Protein AF-A0A0J7YQA4-F1 (afdb_monomer)

Mean predicted aligned error: 6.4 Å

Radius of gyration: 18.68 Å; Cα contacts (8 Å, |Δi|>4): 116; chains: 1; bounding box: 37×33×48 Å

Structure (mmCIF, N/CA/C/O backbone):
data_AF-A0A0J7YQA4-F1
#
_entry.id   AF-A0A0J7YQA4-F1
#
loop_
_atom_site.group_PDB
_atom_site.id
_atom_site.type_symbol
_atom_site.label_atom_id
_atom_site.label_alt_id
_atom_site.label_comp_id
_atom_site.label_asym_id
_atom_site.label_entity_id
_atom_site.label_seq_id
_atom_site.pdbx_PDB_ins_code
_atom_site.Cartn_x
_atom_site.Cartn_y
_atom_site.Cartn_z
_atom_site.occupancy
_atom_site.B_iso_or_equiv
_atom_site.auth_seq_id
_atom_site.auth_comp_id
_atom_site.auth_asym_id
_atom_site.auth_atom_id
_atom_site.pdbx_PDB_model_num
ATOM 1 N N . MET A 1 1 ? -11.213 6.588 28.407 1.00 85.56 1 MET A N 1
ATOM 2 C CA . MET A 1 1 ? -10.235 6.492 27.308 1.00 85.56 1 MET A CA 1
ATOM 3 C C . MET A 1 1 ? -9.517 5.160 27.433 1.00 85.56 1 MET A C 1
ATOM 5 O O . MET A 1 1 ? -9.005 4.861 28.507 1.00 85.56 1 MET A O 1
ATOM 9 N N . VAL A 1 2 ? -9.578 4.333 26.397 1.00 92.44 2 VAL A N 1
ATOM 10 C CA . VAL A 1 2 ? -9.004 2.987 26.327 1.00 92.44 2 VAL A CA 1
ATOM 11 C C . VAL A 1 2 ? -8.091 2.948 25.107 1.00 92.44 2 VAL A C 1
ATOM 13 O O . VAL A 1 2 ? -8.466 3.419 24.038 1.00 92.44 2 VAL A O 1
ATOM 16 N N . LEU A 1 3 ? -6.889 2.399 25.270 1.00 93.94 3 LEU A N 1
ATOM 17 C CA . LEU A 1 3 ? -5.931 2.235 24.183 1.00 93.94 3 LEU A CA 1
ATOM 18 C C . LEU A 1 3 ? -5.842 0.755 23.813 1.00 93.94 3 LEU A C 1
ATOM 20 O O . LEU A 1 3 ? -5.412 -0.070 24.620 1.00 93.94 3 LEU A O 1
ATOM 24 N N . LEU A 1 4 ? -6.259 0.419 22.598 1.00 92.12 4 LEU A N 1
ATOM 25 C CA . LEU A 1 4 ? -6.219 -0.936 22.069 1.00 92.12 4 LEU A CA 1
ATOM 26 C C . LEU A 1 4 ? -4.890 -1.175 21.356 1.00 92.12 4 LEU A C 1
ATOM 28 O O . LEU A 1 4 ? -4.561 -0.481 20.395 1.00 92.12 4 LEU A O 1
ATOM 32 N N . HIS A 1 5 ? -4.144 -2.189 21.797 1.00 92.06 5 HIS A N 1
ATOM 33 C CA . HIS A 1 5 ? -2.967 -2.685 21.085 1.00 92.06 5 HIS A CA 1
ATOM 34 C C . HIS A 1 5 ? -3.377 -3.832 20.168 1.00 92.06 5 HIS A C 1
ATOM 36 O O . HIS A 1 5 ? -3.595 -4.958 20.615 1.00 92.06 5 HIS A O 1
ATOM 42 N N . VAL A 1 6 ? -3.488 -3.542 18.875 1.00 89.81 6 VAL A N 1
ATOM 43 C CA . VAL A 1 6 ? -3.840 -4.530 17.855 1.00 89.81 6 VAL A CA 1
ATOM 44 C C . VAL A 1 6 ? -2.552 -5.137 17.318 1.00 89.81 6 VAL A C 1
ATOM 46 O O . VAL A 1 6 ? -1.734 -4.430 16.733 1.00 89.81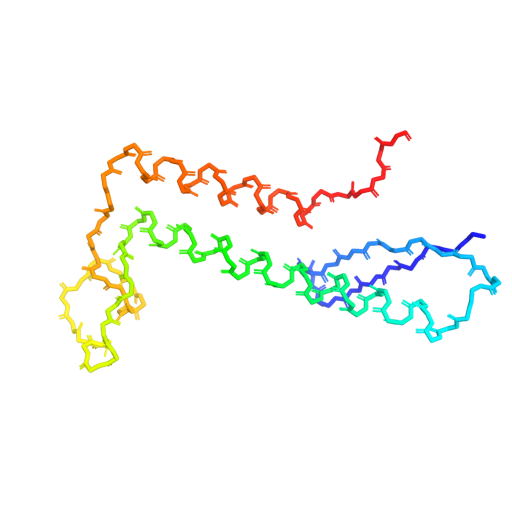 6 VAL A O 1
ATOM 49 N N . LYS A 1 7 ? -2.361 -6.443 17.530 1.00 88.75 7 LYS A N 1
ATOM 50 C CA . LYS A 1 7 ? -1.167 -7.186 17.105 1.00 88.75 7 LYS A CA 1
ATOM 51 C C . LYS A 1 7 ? -1.519 -8.299 16.134 1.00 88.75 7 LYS A C 1
ATOM 53 O O . LYS A 1 7 ? -2.429 -9.087 16.391 1.00 88.75 7 LYS A O 1
ATOM 58 N N . ARG A 1 8 ? -0.732 -8.424 15.070 1.00 82.06 8 ARG A N 1
ATOM 59 C CA . ARG A 1 8 ? -0.734 -9.569 14.162 1.00 82.06 8 ARG A CA 1
ATOM 60 C C . ARG A 1 8 ? 0.708 -10.010 13.897 1.00 82.06 8 ARG A C 1
ATOM 62 O O . ARG A 1 8 ? 1.314 -9.646 12.896 1.00 82.06 8 ARG A O 1
ATOM 69 N N . GLY A 1 9 ? 1.242 -10.835 14.794 1.00 79.81 9 GLY A N 1
ATOM 70 C CA . GLY A 1 9 ? 2.665 -11.192 14.793 1.00 79.81 9 GLY A CA 1
ATOM 71 C C . GLY A 1 9 ? 3.545 -10.038 15.283 1.00 79.81 9 GLY A C 1
ATOM 72 O O . GLY A 1 9 ? 3.038 -9.097 15.89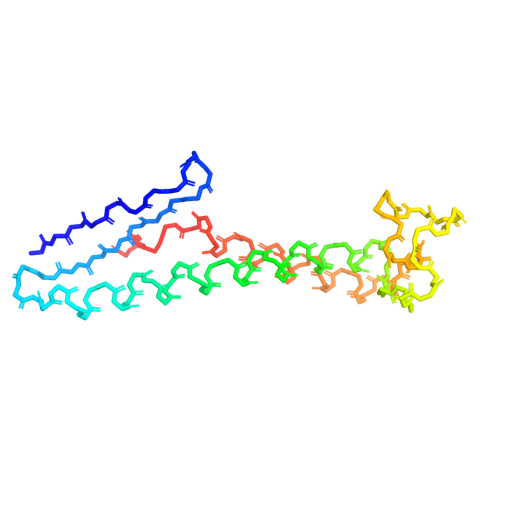1 1.00 79.81 9 GLY A O 1
ATOM 73 N N . ASP A 1 10 ? 4.849 -10.120 15.017 1.00 72.69 10 ASP A N 1
ATOM 74 C CA . ASP A 1 10 ? 5.839 -9.216 15.628 1.00 72.69 10 ASP A CA 1
ATOM 75 C C . ASP A 1 10 ? 6.029 -7.892 14.870 1.00 72.69 10 ASP A C 1
ATOM 77 O O . ASP A 1 10 ? 6.417 -6.892 15.463 1.00 72.69 10 ASP A O 1
ATOM 81 N N . ASN A 1 11 ? 5.735 -7.870 13.565 1.00 73.94 11 ASN A N 1
ATOM 82 C CA . ASN A 1 11 ? 6.036 -6.730 12.684 1.00 73.94 11 ASN A CA 1
ATOM 83 C C . ASN A 1 11 ? 4.791 -5.960 12.214 1.00 73.94 11 ASN A C 1
ATOM 85 O O . ASN A 1 11 ? 4.911 -4.984 11.481 1.00 73.94 11 ASN A O 1
ATOM 89 N N . ASP A 1 12 ? 3.590 -6.405 12.586 1.00 81.38 12 ASP A N 1
ATOM 90 C CA . ASP A 1 12 ? 2.337 -5.767 12.185 1.00 81.38 12 ASP A CA 1
ATOM 91 C C . ASP A 1 12 ? 1.471 -5.499 13.410 1.00 81.38 12 ASP A C 1
ATOM 93 O O . ASP A 1 12 ? 0.602 -6.283 13.797 1.00 81.38 12 ASP A O 1
ATOM 97 N N . GLU A 1 13 ? 1.758 -4.367 14.041 1.00 87.19 13 GLU A N 1
ATOM 98 C CA . GLU A 1 13 ? 1.032 -3.872 15.196 1.00 87.19 13 GLU A CA 1
ATOM 99 C C . GLU 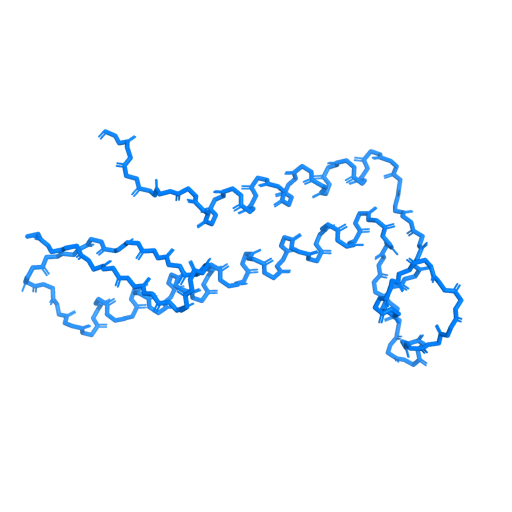A 1 13 ? 0.694 -2.388 15.056 1.00 87.19 13 GLU A C 1
ATOM 101 O O . GLU A 1 13 ? 1.388 -1.626 14.379 1.00 87.19 13 GLU A O 1
ATOM 106 N N . PHE A 1 14 ? -0.404 -1.977 15.688 1.00 88.25 14 PHE A N 1
ATOM 107 C CA . PHE A 1 14 ? -0.778 -0.574 15.817 1.00 88.25 14 PHE A CA 1
ATOM 108 C C . PHE A 1 14 ? -1.603 -0.332 17.080 1.00 88.25 14 PHE A C 1
ATOM 110 O O . PHE A 1 14 ? -2.123 -1.257 17.710 1.00 88.25 14 PHE A O 1
ATOM 117 N N . LEU A 1 15 ? -1.713 0.943 17.439 1.00 90.19 15 LEU A N 1
ATOM 118 C CA . LEU A 1 15 ? -2.508 1.411 18.563 1.00 90.19 15 LEU A CA 1
ATOM 119 C C . LEU A 1 15 ? -3.765 2.104 18.034 1.00 90.19 15 LEU A C 1
ATOM 121 O O . LEU A 1 15 ? -3.687 2.871 17.074 1.00 90.19 15 LEU A O 1
ATOM 125 N N . HIS A 1 16 ? -4.909 1.829 18.652 1.00 91.75 16 HIS A N 1
ATOM 126 C CA . HIS A 1 16 ? -6.168 2.512 18.373 1.00 91.75 16 HIS A CA 1
ATOM 127 C C . HIS A 1 16 ? -6.783 3.001 19.682 1.00 91.75 16 HIS A C 1
ATOM 129 O O . HIS A 1 16 ? -7.015 2.214 20.598 1.00 91.75 16 HIS A O 1
ATOM 135 N N . GLU A 1 17 ? -7.007 4.304 19.781 1.00 93.81 17 GLU A N 1
ATOM 136 C CA . GLU A 1 17 ? -7.616 4.933 20.947 1.00 93.81 17 GLU A CA 1
ATOM 137 C C . GLU A 1 17 ? -9.136 5.022 20.769 1.00 93.81 17 GLU A C 1
ATOM 139 O O . GLU A 1 17 ? -9.610 5.446 19.716 1.00 93.81 17 GLU A O 1
ATOM 144 N N . CYS A 1 18 ? -9.894 4.632 21.797 1.00 94.12 18 CYS A N 1
ATOM 145 C CA . CYS A 1 18 ? -11.355 4.722 21.825 1.00 94.12 18 CYS A CA 1
ATOM 146 C C . CYS A 1 18 ? -11.887 5.049 23.236 1.00 94.12 18 CYS A C 1
ATOM 148 O O . CYS A 1 18 ? -11.166 5.009 24.240 1.00 94.12 18 CYS A O 1
ATOM 150 N N . SER A 1 19 ? -13.169 5.389 23.349 1.00 95.25 19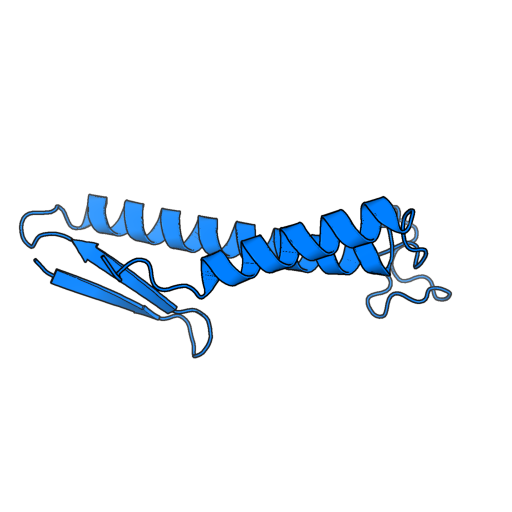 SER A N 1
ATOM 151 C CA . SER A 1 19 ? -13.870 5.570 24.624 1.00 95.25 19 SER A CA 1
ATOM 152 C C . SER A 1 19 ? -14.456 4.248 25.135 1.00 95.25 19 SER A C 1
ATOM 154 O O . SER A 1 19 ? -14.702 3.321 24.371 1.00 95.25 19 SER A O 1
ATOM 156 N N . HIS A 1 20 ? -14.724 4.158 26.443 1.00 92.62 20 HIS A N 1
ATOM 157 C CA . HIS A 1 20 ? -15.504 3.039 26.998 1.00 92.62 20 HIS A CA 1
ATOM 158 C C . HIS A 1 20 ? -17.002 3.153 26.668 1.00 92.62 20 HIS A C 1
ATOM 160 O O . HIS A 1 20 ? -17.763 2.229 26.935 1.00 92.62 20 HIS A O 1
ATOM 166 N N . GLU A 1 21 ? -17.435 4.310 26.165 1.00 96.00 21 GLU A N 1
ATOM 167 C CA . GLU A 1 21 ? -18.817 4.575 25.752 1.00 96.00 21 GLU A CA 1
ATOM 168 C C . GLU A 1 21 ? -19.072 4.166 24.297 1.00 96.00 21 GLU A C 1
ATOM 170 O O . GLU A 1 21 ? -20.226 4.057 23.885 1.00 96.00 21 GLU A O 1
ATOM 175 N N . ASP A 1 22 ? -18.008 3.922 23.524 1.00 95.12 22 ASP A N 1
ATOM 176 C CA . ASP A 1 22 ? -18.129 3.560 22.119 1.00 95.12 22 ASP A CA 1
ATOM 177 C C . ASP A 1 22 ? -18.742 2.167 21.970 1.00 95.12 22 ASP A C 1
ATOM 179 O O . ASP A 1 22 ? -18.380 1.205 22.656 1.00 95.12 22 ASP A O 1
ATOM 183 N N . LEU A 1 23 ? -19.661 2.037 21.013 1.00 96.88 23 LEU A N 1
ATOM 184 C CA . LEU A 1 23 ? -20.198 0.736 20.647 1.00 96.88 23 LEU A CA 1
ATOM 185 C C . LEU A 1 23 ? -19.081 -0.135 20.077 1.00 96.88 23 LEU A C 1
ATOM 187 O O . LEU A 1 23 ? -18.388 0.256 19.137 1.00 96.88 23 LEU A O 1
ATOM 191 N N . VAL A 1 24 ? -18.986 -1.366 20.580 1.00 95.69 24 VAL A N 1
ATOM 192 C CA . VAL A 1 24 ? -17.999 -2.357 20.124 1.00 95.69 24 VAL A CA 1
ATOM 193 C C . VAL A 1 24 ? -18.033 -2.534 18.603 1.00 95.69 24 VAL A C 1
ATOM 195 O O . VAL A 1 24 ? -16.983 -2.672 17.985 1.00 95.69 24 VAL A O 1
ATOM 198 N N . ALA A 1 25 ? -19.220 -2.485 17.991 1.00 97.38 25 ALA A N 1
ATOM 199 C CA . ALA A 1 25 ? -19.377 -2.583 16.542 1.00 97.38 25 ALA A CA 1
ATOM 200 C C . ALA A 1 25 ? -18.631 -1.465 15.785 1.00 97.38 25 ALA A C 1
ATOM 202 O O . ALA A 1 25 ? -17.923 -1.759 14.826 1.00 97.38 25 ALA A O 1
ATOM 203 N N . ASN A 1 26 ? -18.718 -0.217 16.256 1.00 95.56 26 ASN A N 1
ATOM 204 C CA . ASN A 1 26 ? -18.076 0.937 15.617 1.00 95.56 26 ASN A CA 1
ATOM 205 C C . ASN A 1 26 ? -16.551 0.890 15.781 1.00 95.56 26 ASN A C 1
ATOM 207 O O . ASN A 1 26 ? -15.800 1.178 14.846 1.00 95.56 26 ASN A O 1
ATOM 211 N N . VAL A 1 27 ? -16.088 0.493 16.972 1.00 95.81 27 VAL A N 1
ATOM 212 C CA . VAL A 1 27 ? -14.658 0.288 17.242 1.00 95.81 27 VAL A CA 1
ATOM 213 C C . VAL A 1 27 ? -14.111 -0.818 16.339 1.00 95.81 27 VAL A C 1
ATOM 215 O O . VAL A 1 27 ? -13.060 -0.651 15.724 1.00 95.81 27 VAL A O 1
ATOM 218 N N . LEU A 1 28 ? -14.838 -1.931 16.204 1.00 95.94 28 LEU A N 1
ATOM 219 C CA . LEU A 1 28 ? -14.434 -3.046 15.351 1.00 95.94 28 LEU A CA 1
ATOM 220 C C . LEU A 1 28 ? -14.350 -2.638 13.877 1.00 95.94 28 LEU A C 1
ATOM 222 O O . LEU A 1 28 ? -13.354 -2.950 13.229 1.00 95.94 28 LEU A O 1
ATOM 226 N N . GLU A 1 29 ? -15.357 -1.934 13.357 1.00 96.94 29 GLU A N 1
ATOM 227 C CA . GLU A 1 29 ? -15.360 -1.439 11.976 1.00 96.94 29 GLU A CA 1
ATOM 228 C C . GLU A 1 29 ? -14.139 -0.551 11.704 1.00 96.94 29 GLU A C 1
ATOM 230 O O . GLU A 1 29 ? -13.387 -0.805 10.762 1.00 96.94 29 GLU A O 1
ATOM 235 N N . THR A 1 30 ? -13.869 0.404 12.598 1.00 94.19 30 THR A N 1
ATOM 236 C CA . THR A 1 30 ? -12.733 1.331 12.481 1.00 94.19 30 THR A CA 1
ATOM 237 C C . THR A 1 30 ? -11.391 0.598 12.516 1.00 94.19 30 THR A C 1
ATOM 239 O O . THR A 1 30 ? -10.512 0.840 11.684 1.00 94.19 30 THR A O 1
ATOM 242 N N . VAL A 1 31 ? -11.220 -0.336 13.456 1.00 93.44 31 VAL A N 1
ATOM 243 C CA . VAL A 1 31 ? -9.994 -1.138 13.594 1.00 93.44 31 VAL A CA 1
ATOM 244 C C . VAL A 1 31 ? -9.757 -2.002 12.354 1.00 93.44 31 VAL A C 1
ATOM 246 O O . VAL A 1 31 ? -8.629 -2.068 11.857 1.00 93.44 31 VAL A O 1
ATOM 249 N N . VAL A 1 32 ? -10.804 -2.649 11.835 1.00 94.44 32 VAL A N 1
ATOM 250 C CA . VAL A 1 32 ? -10.724 -3.492 10.634 1.00 94.44 32 VAL A CA 1
ATOM 251 C C . VAL A 1 32 ? -10.404 -2.649 9.402 1.00 94.44 32 VAL A C 1
ATOM 253 O O . VAL A 1 32 ? -9.520 -3.017 8.624 1.00 94.44 32 VAL A O 1
ATOM 256 N N . GLU A 1 33 ? -11.067 -1.506 9.231 1.00 94.56 33 GLU A N 1
ATOM 257 C CA . GLU A 1 33 ? -10.796 -0.588 8.128 1.00 94.56 33 GLU A CA 1
ATOM 258 C C . GLU A 1 33 ? -9.342 -0.101 8.160 1.00 94.56 33 GLU A C 1
ATOM 260 O O . GLU A 1 33 ? -8.633 -0.185 7.152 1.00 94.56 33 GLU A O 1
ATOM 265 N N . PHE A 1 34 ? -8.865 0.348 9.323 1.00 91.44 34 PHE A N 1
ATOM 266 C CA . PHE A 1 34 ? -7.497 0.830 9.484 1.00 91.44 34 PHE A CA 1
ATOM 267 C C . PHE A 1 34 ? -6.466 -0.270 9.210 1.00 91.44 34 PHE A C 1
ATOM 269 O O . PHE A 1 34 ? -5.500 -0.043 8.475 1.00 91.44 34 PHE A O 1
ATOM 276 N N . HIS A 1 35 ? -6.690 -1.485 9.721 1.00 90.94 35 HIS A N 1
ATOM 277 C CA . HIS A 1 35 ? -5.827 -2.632 9.437 1.00 90.94 35 HIS A CA 1
ATOM 278 C C . HIS A 1 35 ? -5.753 -2.928 7.932 1.00 90.94 35 HIS A C 1
ATOM 280 O O . HIS A 1 35 ? -4.663 -3.072 7.374 1.00 90.94 35 HIS A O 1
ATOM 286 N N . ASN A 1 36 ? -6.897 -2.961 7.247 1.00 92.19 36 ASN A N 1
ATOM 287 C CA . ASN A 1 36 ? -6.950 -3.241 5.814 1.00 92.19 36 ASN A CA 1
ATOM 288 C C . ASN A 1 36 ? -6.272 -2.140 4.985 1.00 92.19 36 ASN A C 1
ATOM 290 O O . ASN A 1 36 ? -5.517 -2.444 4.059 1.00 92.19 36 ASN A O 1
ATOM 294 N N . ARG A 1 37 ? -6.466 -0.864 5.344 1.00 92.00 37 ARG A N 1
ATOM 295 C CA . ARG A 1 37 ? -5.781 0.268 4.696 1.00 92.00 37 ARG A CA 1
ATOM 296 C C . ARG A 1 37 ? -4.265 0.187 4.871 1.00 92.00 37 ARG A C 1
ATOM 298 O O . ARG A 1 37 ? -3.540 0.372 3.896 1.00 92.00 37 ARG A O 1
ATOM 305 N N . ARG A 1 38 ? -3.774 -0.161 6.067 1.00 91.44 38 ARG A N 1
ATOM 306 C CA . ARG A 1 38 ? -2.337 -0.390 6.312 1.00 91.44 38 ARG A CA 1
ATOM 307 C C . ARG A 1 38 ? -1.774 -1.487 5.409 1.00 91.44 38 ARG A C 1
ATOM 309 O O . ARG A 1 38 ? -0.715 -1.302 4.816 1.00 91.44 38 ARG A O 1
ATOM 316 N N . LYS A 1 39 ? -2.494 -2.602 5.246 1.00 90.69 39 LYS A N 1
ATOM 317 C CA . LYS A 1 39 ? -2.088 -3.692 4.340 1.00 90.69 39 LYS A CA 1
ATOM 318 C C . LYS A 1 39 ? -2.049 -3.269 2.880 1.00 90.69 39 LYS A C 1
ATOM 320 O O . LYS A 1 39 ? -1.115 -3.643 2.176 1.00 90.69 39 LYS A O 1
ATOM 325 N N . LEU A 1 40 ? -3.023 -2.476 2.440 1.00 93.38 40 LEU A N 1
ATOM 326 C CA . LEU A 1 40 ? -3.036 -1.931 1.087 1.00 93.38 40 LEU A CA 1
ATOM 327 C C . LEU A 1 40 ? -1.816 -1.035 0.843 1.00 93.38 40 LEU A C 1
ATOM 329 O O . LEU A 1 40 ? -1.130 -1.209 -0.159 1.00 93.38 40 LEU A O 1
ATOM 333 N N . ILE A 1 41 ? -1.524 -0.115 1.766 1.00 93.00 41 ILE A N 1
ATOM 334 C CA . ILE A 1 41 ? -0.362 0.778 1.663 1.00 93.00 41 ILE A CA 1
ATOM 335 C C . ILE A 1 41 ? 0.929 -0.043 1.632 1.00 93.00 41 ILE A C 1
ATOM 337 O O . ILE A 1 41 ? 1.747 0.182 0.749 1.00 93.00 41 ILE A O 1
ATOM 341 N N . GLN A 1 42 ? 1.084 -1.032 2.520 1.00 91.81 42 GLN A N 1
ATOM 342 C CA . GLN A 1 42 ? 2.257 -1.914 2.528 1.00 91.81 42 GLN A CA 1
ATOM 343 C C . GLN A 1 42 ? 2.445 -2.593 1.169 1.00 91.81 42 GLN A C 1
ATOM 345 O O . GLN A 1 42 ? 3.507 -2.488 0.560 1.00 91.81 42 GLN A O 1
ATOM 350 N N . PHE A 1 43 ? 1.383 -3.221 0.659 1.00 93.12 43 PHE A N 1
ATOM 351 C CA . PHE A 1 43 ? 1.401 -3.892 -0.636 1.00 93.12 43 PHE A CA 1
ATOM 352 C C . PHE A 1 43 ? 1.797 -2.945 -1.776 1.00 93.12 43 PHE A C 1
ATOM 354 O O . PHE A 1 43 ? 2.604 -3.314 -2.632 1.00 93.12 43 PHE A O 1
ATOM 361 N N . VAL A 1 44 ? 1.239 -1.731 -1.804 1.00 94.19 44 VAL A N 1
ATOM 362 C CA . VAL A 1 44 ? 1.543 -0.738 -2.841 1.00 94.19 44 VAL A CA 1
ATOM 363 C C . VAL A 1 44 ? 2.995 -0.278 -2.739 1.00 94.19 44 VAL A C 1
ATOM 365 O O . VAL A 1 44 ? 3.688 -0.291 -3.753 1.00 94.19 44 VAL A O 1
ATOM 368 N N . SER A 1 45 ? 3.484 0.065 -1.547 1.00 94.56 45 SER A N 1
ATOM 369 C CA . SER A 1 45 ? 4.863 0.522 -1.349 1.00 94.56 45 SER A CA 1
ATOM 370 C C . SER A 1 45 ? 5.893 -0.521 -1.776 1.00 94.56 45 SER A C 1
ATOM 372 O O . SER A 1 45 ? 6.828 -0.197 -2.509 1.00 94.56 45 SER A O 1
ATOM 374 N N . ASP A 1 46 ? 5.686 -1.784 -1.403 1.00 92.38 46 ASP A N 1
ATOM 375 C CA . ASP A 1 46 ? 6.587 -2.880 -1.777 1.00 92.38 46 ASP A CA 1
ATOM 376 C C . ASP A 1 46 ? 6.614 -3.069 -3.303 1.00 92.38 46 ASP A C 1
ATOM 378 O O . ASP A 1 46 ? 7.667 -3.259 -3.921 1.00 92.38 46 ASP A O 1
ATOM 382 N N . ASN A 1 47 ? 5.452 -2.935 -3.952 1.00 93.94 47 ASN A N 1
ATOM 383 C CA . ASN A 1 47 ? 5.352 -3.014 -5.405 1.00 93.94 47 ASN A CA 1
ATOM 384 C C . ASN A 1 47 ? 5.928 -1.794 -6.129 1.00 93.94 47 ASN A C 1
ATOM 386 O O . ASN A 1 47 ? 6.398 -1.953 -7.258 1.00 93.94 47 ASN A O 1
ATOM 390 N N . LEU A 1 48 ? 5.903 -0.605 -5.527 1.00 95.00 48 LEU A N 1
ATOM 391 C CA . LEU A 1 48 ? 6.535 0.595 -6.079 1.00 95.00 48 LEU A CA 1
ATOM 392 C C . LEU A 1 48 ? 8.062 0.478 -6.043 1.00 95.00 48 LEU A C 1
ATOM 394 O O . LEU A 1 48 ? 8.707 0.779 -7.045 1.00 95.00 48 LEU A O 1
ATOM 398 N N . GLN A 1 49 ? 8.636 -0.048 -4.956 1.00 93.81 49 GLN A N 1
ATOM 399 C CA . GLN A 1 49 ? 10.076 -0.335 -4.885 1.00 93.81 49 GLN A CA 1
ATOM 400 C C . GLN A 1 49 ? 10.493 -1.356 -5.949 1.00 93.81 49 GLN A C 1
ATOM 402 O O . GLN A 1 49 ? 11.482 -1.163 -6.657 1.00 93.81 49 GLN A O 1
ATOM 407 N N . ALA A 1 50 ? 9.716 -2.429 -6.117 1.00 92.69 50 ALA A N 1
ATOM 408 C CA . ALA A 1 50 ? 9.977 -3.411 -7.166 1.00 92.69 50 ALA A CA 1
ATOM 409 C C . ALA A 1 50 ? 9.793 -2.823 -8.581 1.00 92.69 50 ALA A C 1
ATOM 411 O O . ALA A 1 50 ? 10.531 -3.180 -9.496 1.00 92.69 50 ALA A O 1
ATOM 412 N N . LEU A 1 51 ? 8.843 -1.901 -8.774 1.00 93.81 51 LEU A N 1
ATOM 413 C CA . LEU A 1 51 ? 8.638 -1.188 -10.040 1.00 93.81 51 LEU A CA 1
ATOM 414 C C . LEU A 1 51 ? 9.822 -0.281 -10.385 1.00 93.81 51 LEU A C 1
ATOM 416 O O . LEU A 1 51 ? 10.266 -0.288 -11.529 1.00 93.81 51 LEU A O 1
ATOM 420 N N . ALA A 1 52 ? 10.352 0.454 -9.407 1.00 94.94 52 ALA A N 1
ATOM 421 C CA . ALA A 1 52 ? 11.514 1.318 -9.595 1.00 94.94 52 ALA A CA 1
ATOM 422 C C . ALA A 1 52 ? 12.771 0.530 -10.002 1.00 94.94 52 ALA A C 1
ATOM 424 O O . ALA A 1 52 ? 13.581 1.020 -10.779 1.00 94.94 52 ALA A O 1
ATOM 425 N N . LYS A 1 53 ? 12.914 -0.711 -9.521 1.00 92.62 53 LYS A N 1
ATOM 426 C CA . LYS A 1 53 ? 14.090 -1.554 -9.792 1.00 92.62 53 LYS A CA 1
ATOM 427 C C . LYS A 1 53 ? 13.963 -2.405 -11.051 1.00 92.62 53 LYS A C 1
ATOM 429 O O . LYS A 1 53 ? 14.935 -2.578 -11.779 1.00 92.62 53 LYS A O 1
ATOM 434 N N . TYR A 1 54 ? 12.778 -2.956 -11.299 1.00 93.06 54 TYR A N 1
ATOM 435 C CA . TYR A 1 54 ? 12.584 -4.009 -12.299 1.00 93.06 54 TYR A CA 1
ATOM 436 C C . TYR A 1 54 ? 11.574 -3.644 -13.390 1.00 93.06 54 TYR A C 1
ATOM 438 O O . TYR A 1 54 ? 11.336 -4.443 -14.296 1.00 93.06 54 TYR A O 1
ATOM 446 N N . GLY A 1 55 ? 10.966 -2.462 -13.322 1.00 90.81 55 GLY A N 1
ATOM 447 C CA . GLY A 1 55 ? 9.989 -2.022 -14.307 1.00 90.81 55 GLY A CA 1
ATOM 448 C C . GLY A 1 55 ? 8.614 -2.682 -14.157 1.00 90.81 55 GLY A C 1
ATOM 449 O O . GLY A 1 55 ? 8.298 -3.288 -13.120 1.00 90.81 55 GLY A O 1
ATOM 450 N N . PRO A 1 56 ? 7.732 -2.489 -15.155 1.00 91.75 56 PRO A N 1
ATOM 451 C CA . PRO A 1 56 ? 6.347 -2.935 -15.086 1.00 91.75 56 PRO A CA 1
ATOM 452 C C . PRO A 1 56 ? 6.215 -4.459 -14.995 1.00 91.75 56 PRO A C 1
ATOM 454 O O . PRO A 1 56 ? 7.148 -5.221 -15.251 1.00 91.75 56 PRO A O 1
ATOM 457 N N . MET A 1 57 ? 5.024 -4.912 -14.607 1.00 90.38 57 MET A N 1
ATOM 458 C CA . MET A 1 57 ? 4.700 -6.335 -14.652 1.00 90.38 57 MET A CA 1
ATOM 459 C C . MET A 1 57 ? 4.638 -6.817 -16.098 1.00 90.38 57 MET A C 1
ATOM 461 O O . MET A 1 57 ? 4.161 -6.106 -16.982 1.00 90.38 57 MET A O 1
ATOM 465 N N . ARG A 1 58 ? 5.070 -8.055 -16.317 1.00 88.62 58 ARG A N 1
ATOM 466 C CA . ARG A 1 58 ? 4.885 -8.736 -17.593 1.00 88.62 58 ARG A CA 1
ATOM 467 C C . ARG A 1 58 ? 3.417 -9.116 -17.816 1.00 88.62 58 ARG A C 1
ATOM 469 O O . ARG A 1 58 ? 2.681 -9.321 -16.832 1.00 88.62 58 ARG A O 1
ATOM 476 N N . PRO A 1 59 ? 3.011 -9.283 -19.089 1.00 88.81 59 PRO A N 1
ATOM 477 C CA . PRO A 1 59 ? 1.793 -10.003 -19.439 1.00 88.81 59 PRO A CA 1
ATOM 478 C C . PRO A 1 59 ? 1.769 -11.383 -18.777 1.00 88.81 59 PRO A C 1
ATOM 480 O O . PRO A 1 59 ? 2.812 -12.010 -18.607 1.00 88.81 59 PRO A O 1
ATOM 483 N N . GLU A 1 60 ? 0.584 -11.877 -18.417 1.00 85.88 60 GLU A N 1
ATOM 484 C CA . GLU A 1 60 ? 0.458 -13.148 -17.685 1.00 85.88 60 GLU A CA 1
ATOM 485 C C . GLU A 1 60 ? 1.083 -14.336 -18.422 1.00 85.88 60 GLU A C 1
ATOM 487 O O . GLU A 1 60 ? 1.699 -15.181 -17.781 1.00 85.88 60 GLU A O 1
ATOM 492 N N . ALA A 1 61 ? 1.009 -14.353 -19.756 1.00 85.38 61 ALA A N 1
ATOM 493 C CA . ALA A 1 61 ? 1.600 -15.396 -20.594 1.00 85.38 61 ALA A CA 1
ATOM 494 C C . ALA A 1 61 ? 3.143 -15.459 -20.534 1.00 85.38 61 ALA A C 1
ATOM 496 O O . ALA A 1 61 ? 3.722 -16.470 -20.916 1.00 85.38 61 ALA A O 1
ATOM 497 N N . GLU A 1 62 ? 3.807 -14.396 -20.065 1.00 81.12 62 GLU A N 1
ATOM 498 C CA . GLU A 1 62 ? 5.273 -14.255 -20.058 1.00 81.12 62 GLU A CA 1
ATOM 499 C C . GLU A 1 62 ? 5.878 -14.260 -18.640 1.00 81.12 62 GLU A C 1
ATOM 501 O O . GLU A 1 62 ? 7.100 -14.156 -18.461 1.00 81.12 62 GLU A O 1
ATOM 506 N N . ARG A 1 63 ? 5.038 -14.356 -17.601 1.00 83.44 63 ARG A N 1
ATOM 507 C CA . ARG A 1 63 ? 5.494 -14.449 -16.206 1.00 83.44 63 ARG A CA 1
ATOM 508 C C . ARG A 1 63 ? 6.132 -15.816 -15.954 1.00 83.44 63 ARG A C 1
ATOM 510 O O . ARG A 1 63 ? 5.614 -16.835 -16.395 1.00 83.44 63 ARG A O 1
ATOM 517 N N . GLY A 1 64 ? 7.254 -15.836 -15.236 1.00 75.69 64 GLY A N 1
ATOM 518 C CA . GLY A 1 64 ? 7.998 -17.068 -14.941 1.00 75.69 64 GLY A CA 1
ATOM 519 C C . GLY A 1 64 ? 8.924 -17.557 -16.062 1.00 75.69 64 GLY A C 1
ATOM 520 O O . GLY A 1 64 ? 9.607 -18.560 -15.876 1.00 75.69 64 GLY A O 1
ATOM 521 N N . LEU A 1 65 ? 8.996 -16.853 -17.199 1.00 75.25 65 LEU A N 1
ATOM 522 C CA . LEU A 1 65 ? 10.027 -17.099 -18.211 1.00 75.25 65 LEU A CA 1
ATOM 523 C C . LEU A 1 65 ? 11.380 -16.550 -17.731 1.00 75.25 65 LEU A C 1
ATOM 525 O O . LEU A 1 65 ? 11.473 -15.383 -17.331 1.00 75.25 65 LEU A O 1
ATOM 529 N N . GLU A 1 66 ? 12.420 -17.380 -17.797 1.00 65.44 66 GLU A N 1
ATOM 530 C CA . GLU A 1 66 ? 13.796 -17.017 -17.442 1.00 65.44 66 GLU A CA 1
ATOM 531 C C . GLU A 1 66 ? 14.328 -15.876 -18.333 1.00 65.44 66 GLU A C 1
ATOM 533 O O . GLU A 1 66 ? 13.936 -15.742 -19.492 1.00 65.44 66 GLU A O 1
ATOM 538 N N . GLY A 1 67 ? 15.224 -15.037 -17.797 1.00 69.69 67 GLY A N 1
ATOM 539 C CA . GLY A 1 67 ? 15.911 -13.997 -18.582 1.00 69.69 67 GLY A CA 1
ATOM 540 C C . GLY A 1 67 ? 15.759 -12.553 -18.096 1.00 69.69 67 GLY A C 1
ATOM 541 O O . GLY A 1 67 ? 16.048 -11.633 -18.856 1.00 69.69 67 GLY A O 1
ATOM 542 N N . THR A 1 68 ? 15.326 -12.319 -16.853 1.00 74.44 68 THR A N 1
ATOM 543 C CA . THR A 1 68 ? 15.288 -10.969 -16.256 1.00 74.44 68 THR A CA 1
ATOM 544 C C . THR A 1 68 ? 16.046 -10.849 -14.954 1.00 74.44 68 THR A C 1
ATOM 546 O O . THR A 1 68 ? 16.255 -11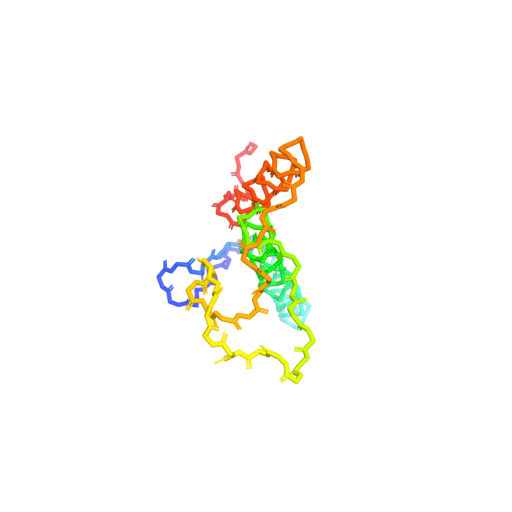.822 -14.243 1.00 74.44 68 THR A O 1
ATOM 549 N N . SER A 1 69 ? 16.398 -9.607 -14.629 1.00 82.44 69 SER A N 1
ATOM 550 C CA . SER A 1 69 ? 16.999 -9.208 -13.357 1.00 82.44 69 SER A CA 1
ATOM 551 C C . SER A 1 69 ? 16.024 -9.230 -12.168 1.00 82.44 69 SER A C 1
ATOM 553 O O . SER A 1 69 ? 16.477 -9.081 -11.037 1.00 82.44 69 SER A O 1
ATOM 555 N N . ASP A 1 70 ? 14.713 -9.406 -12.401 1.00 85.06 70 ASP A N 1
ATOM 556 C CA 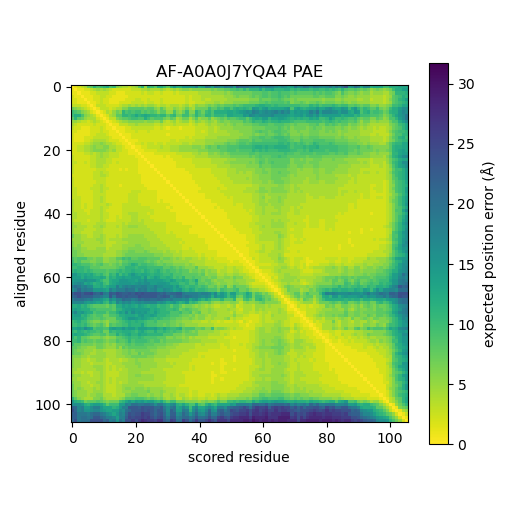. ASP A 1 70 ? 13.697 -9.555 -11.349 1.00 85.06 70 ASP A CA 1
ATOM 557 C C . ASP A 1 70 ? 13.745 -10.966 -10.734 1.00 85.06 70 ASP A C 1
ATOM 559 O O . ASP A 1 70 ? 13.384 -11.924 -11.426 1.00 85.06 70 ASP A O 1
ATOM 563 N N . PRO A 1 71 ? 14.108 -11.120 -9.444 1.00 84.06 71 PRO A N 1
ATOM 564 C CA . PRO A 1 71 ? 14.154 -12.421 -8.776 1.00 84.06 71 PRO A CA 1
ATOM 565 C C . PRO A 1 71 ? 12.803 -13.141 -8.735 1.00 84.06 71 PRO A C 1
ATOM 567 O O . PRO A 1 71 ? 12.767 -14.366 -8.656 1.00 84.06 71 PRO A O 1
ATOM 570 N N . ALA A 1 72 ? 11.692 -12.399 -8.775 1.00 82.75 72 ALA A N 1
ATOM 571 C CA . ALA A 1 72 ? 10.357 -12.986 -8.762 1.00 82.75 72 ALA A CA 1
ATOM 572 C C . ALA A 1 72 ? 9.902 -13.467 -10.153 1.00 82.75 72 ALA A C 1
ATOM 574 O O . ALA A 1 72 ? 8.924 -14.207 -10.250 1.00 82.75 72 ALA A O 1
ATOM 575 N N . GLY A 1 73 ? 10.571 -13.041 -11.233 1.00 84.50 73 GLY A N 1
ATOM 576 C CA . GLY A 1 73 ? 10.177 -13.363 -12.610 1.00 84.50 73 GLY A CA 1
ATOM 577 C C . GLY A 1 73 ? 8.806 -12.802 -13.016 1.00 84.50 73 GLY A C 1
ATOM 578 O O . GLY A 1 73 ? 8.173 -13.317 -13.942 1.00 84.50 73 GLY A O 1
ATOM 579 N N . ILE A 1 74 ? 8.320 -11.771 -12.315 1.00 87.19 74 ILE A N 1
ATOM 580 C CA . ILE A 1 74 ? 6.997 -11.165 -12.531 1.00 87.19 74 ILE A CA 1
ATOM 581 C C . ILE A 1 74 ? 7.111 -9.934 -13.441 1.00 87.19 74 ILE A C 1
ATOM 583 O O . ILE A 1 74 ? 6.170 -9.606 -14.169 1.00 87.19 74 ILE A O 1
ATOM 587 N N . ARG A 1 75 ? 8.247 -9.233 -13.406 1.00 90.50 75 ARG A N 1
ATOM 588 C CA . ARG A 1 75 ? 8.479 -7.945 -14.073 1.00 90.50 75 ARG A CA 1
ATOM 589 C C . ARG A 1 75 ? 9.425 -8.065 -15.264 1.00 90.50 75 ARG A C 1
ATOM 591 O O . ARG A 1 75 ? 10.082 -9.081 -15.473 1.00 90.50 75 ARG A O 1
ATOM 598 N N . VAL A 1 76 ? 9.487 -7.009 -16.074 1.00 87.81 76 VAL A N 1
ATOM 599 C CA . VAL A 1 76 ? 10.352 -6.948 -17.271 1.00 87.81 76 VAL A CA 1
ATOM 600 C C . VAL A 1 76 ? 11.850 -6.844 -16.968 1.00 87.81 76 VAL A C 1
ATOM 602 O O . VAL A 1 76 ? 12.649 -6.953 -17.891 1.00 87.81 76 VAL A O 1
ATOM 605 N N . GLY A 1 77 ? 12.263 -6.647 -15.714 1.00 86.19 77 GLY A N 1
ATOM 606 C CA . GLY A 1 77 ? 13.674 -6.570 -15.314 1.00 86.19 77 GLY A CA 1
ATOM 607 C C . GLY A 1 77 ? 14.432 -5.360 -15.874 1.00 86.19 77 GLY A C 1
ATOM 608 O O . GLY A 1 77 ? 15.661 -5.357 -15.886 1.00 86.19 77 GLY A O 1
ATOM 609 N N . THR A 1 78 ? 13.718 -4.343 -16.353 1.00 87.62 78 THR A N 1
ATOM 610 C CA . THR A 1 78 ? 14.304 -3.105 -16.877 1.00 87.62 78 THR A CA 1
ATOM 611 C C . THR A 1 78 ? 13.712 -1.936 -16.108 1.00 87.62 78 THR A C 1
ATOM 613 O O . THR A 1 78 ? 12.504 -1.709 -16.170 1.00 87.62 78 THR A O 1
ATOM 616 N N . ALA A 1 79 ? 14.551 -1.226 -15.353 1.00 89.00 79 ALA A N 1
ATOM 617 C CA . ALA A 1 79 ? 14.138 -0.069 -14.569 1.00 89.00 79 ALA A CA 1
ATOM 618 C C . ALA A 1 79 ? 13.584 1.060 -15.468 1.00 89.00 79 ALA A C 1
ATOM 620 O O . ALA A 1 79 ? 14.000 1.184 -16.625 1.00 89.00 79 ALA A O 1
ATOM 621 N N . PRO A 1 80 ? 12.648 1.883 -14.959 1.00 92.31 80 PRO A N 1
A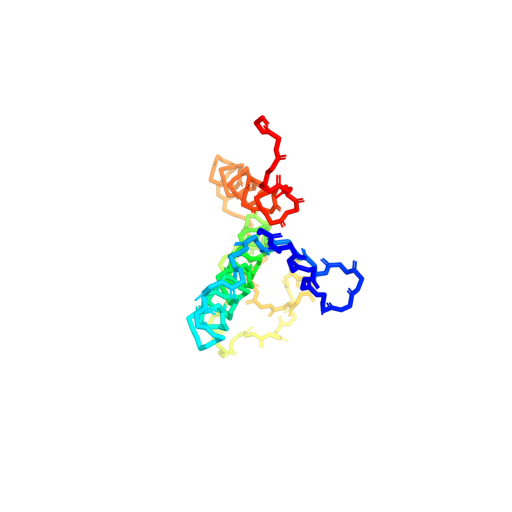TOM 622 C CA . PRO A 1 80 ? 12.213 3.098 -15.638 1.00 92.31 80 PRO A CA 1
ATOM 623 C C . PRO A 1 80 ? 13.335 4.151 -15.673 1.00 92.31 80 PRO A C 1
ATOM 625 O O . PRO A 1 80 ? 14.416 3.952 -15.119 1.00 92.31 80 PRO A O 1
ATOM 628 N N . ASP A 1 81 ? 13.062 5.291 -16.316 1.00 95.19 81 ASP A N 1
ATOM 629 C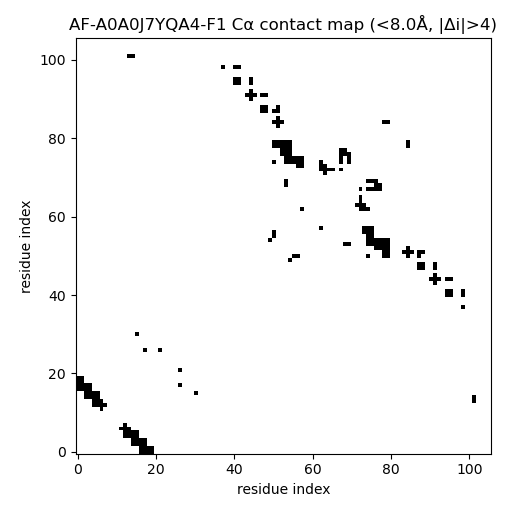 CA . ASP A 1 81 ? 13.966 6.448 -16.314 1.00 95.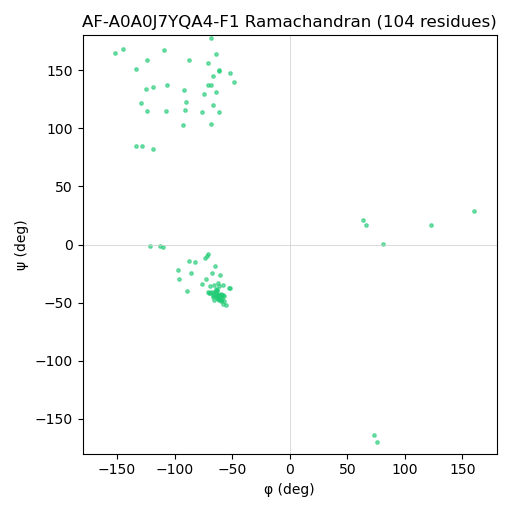19 81 ASP A CA 1
ATOM 630 C C . ASP A 1 81 ? 14.440 6.798 -14.884 1.00 95.19 81 ASP A C 1
ATOM 632 O O . ASP A 1 81 ? 13.621 6.744 -13.957 1.00 95.19 81 ASP A O 1
ATOM 636 N N . PRO A 1 82 ? 15.720 7.170 -14.678 1.00 94.25 82 PRO A N 1
ATOM 637 C CA . PRO A 1 82 ? 16.264 7.422 -13.346 1.00 94.25 82 PRO A CA 1
ATOM 638 C C . PRO A 1 82 ? 15.460 8.423 -12.507 1.00 94.25 82 PRO A C 1
ATOM 640 O O . PRO A 1 82 ? 15.286 8.199 -11.310 1.00 94.25 82 PRO A O 1
ATOM 643 N N . ALA A 1 83 ? 14.909 9.482 -13.112 1.00 95.25 83 ALA A N 1
ATOM 644 C CA . ALA A 1 83 ? 14.116 10.471 -12.378 1.00 95.25 83 ALA A CA 1
ATOM 645 C C . ALA A 1 83 ? 12.770 9.892 -11.900 1.00 95.25 83 ALA A C 1
ATOM 647 O O . ALA A 1 83 ? 12.283 10.199 -10.805 1.00 95.25 83 ALA A O 1
ATOM 648 N N . ALA A 1 84 ? 12.165 9.017 -12.709 1.00 94.38 84 ALA A N 1
ATOM 649 C CA . ALA A 1 84 ? 10.957 8.295 -12.327 1.00 94.38 84 ALA A CA 1
ATOM 650 C C . ALA A 1 84 ? 11.254 7.255 -11.237 1.00 94.38 84 ALA A C 1
ATOM 652 O O . ALA A 1 84 ? 10.490 7.151 -10.277 1.00 94.38 84 ALA A O 1
ATOM 653 N N . ALA A 1 85 ? 12.367 6.524 -11.351 1.00 94.88 85 ALA A N 1
ATOM 654 C CA . ALA A 1 85 ? 12.793 5.539 -10.360 1.00 94.88 85 ALA A CA 1
ATOM 655 C C . ALA A 1 85 ? 13.010 6.183 -8.980 1.00 94.88 85 ALA A C 1
ATOM 657 O O . ALA A 1 85 ? 12.444 5.711 -7.996 1.00 94.88 85 ALA A O 1
ATOM 658 N N . GLU A 1 86 ? 13.722 7.312 -8.920 1.00 95.88 86 GLU A N 1
ATOM 659 C CA . GLU A 1 86 ? 13.943 8.069 -7.680 1.00 95.88 86 GLU A CA 1
ATOM 660 C C . GLU A 1 86 ? 12.620 8.524 -7.044 1.00 95.88 86 GLU A C 1
ATOM 662 O O . GLU A 1 86 ? 12.409 8.390 -5.836 1.00 95.88 86 GLU A O 1
ATOM 667 N N . THR A 1 87 ? 11.685 9.018 -7.860 1.00 96.44 87 THR A N 1
ATOM 668 C CA . THR A 1 87 ? 10.367 9.445 -7.373 1.00 96.44 87 THR A CA 1
ATOM 669 C C . THR A 1 87 ? 9.579 8.279 -6.776 1.00 96.44 87 THR A C 1
ATOM 671 O O . THR A 1 87 ? 8.977 8.429 -5.711 1.00 96.44 87 THR A O 1
ATOM 674 N N . LEU A 1 88 ? 9.589 7.122 -7.441 1.00 95.94 88 LEU A N 1
ATOM 675 C CA . LEU A 1 88 ? 8.915 5.913 -6.968 1.00 95.94 88 LEU A CA 1
ATOM 676 C C . LEU A 1 88 ? 9.524 5.406 -5.656 1.00 95.94 88 LEU A C 1
ATOM 678 O O . LEU A 1 88 ? 8.775 5.080 -4.735 1.00 95.94 88 LEU A O 1
ATOM 682 N N . GLU A 1 89 ? 10.855 5.376 -5.546 1.00 95.50 89 GLU A N 1
ATOM 683 C CA . GLU A 1 89 ? 11.543 4.963 -4.318 1.00 95.50 89 GLU A CA 1
ATOM 684 C C . GLU A 1 89 ? 11.243 5.907 -3.156 1.00 95.50 89 GLU A C 1
ATOM 686 O O . GLU A 1 89 ? 10.885 5.447 -2.070 1.00 95.50 89 GLU A O 1
ATOM 691 N N . ARG A 1 90 ? 11.311 7.223 -3.384 1.00 95.56 90 ARG A N 1
ATOM 692 C CA . ARG A 1 90 ? 10.984 8.221 -2.360 1.00 95.56 90 ARG A CA 1
ATOM 693 C C . ARG A 1 90 ? 9.555 8.047 -1.846 1.00 95.56 90 ARG A C 1
ATOM 695 O O . ARG A 1 90 ? 9.356 7.926 -0.642 1.00 95.56 90 ARG A O 1
ATOM 702 N N . VAL A 1 91 ? 8.572 7.971 -2.746 1.00 95.62 91 VAL A N 1
ATOM 703 C CA . VAL A 1 91 ? 7.155 7.813 -2.370 1.00 95.62 91 VAL A CA 1
ATOM 704 C C . VAL A 1 91 ? 6.911 6.492 -1.635 1.00 95.62 91 VAL A C 1
ATOM 706 O O . VAL A 1 91 ? 6.152 6.462 -0.668 1.00 95.62 91 VAL A O 1
ATOM 709 N N . ALA A 1 92 ? 7.560 5.403 -2.053 1.00 95.00 92 ALA A N 1
ATOM 710 C CA . ALA A 1 92 ? 7.429 4.118 -1.376 1.00 95.00 92 ALA A CA 1
ATOM 711 C C . ALA A 1 92 ? 7.998 4.151 0.051 1.00 95.00 92 ALA A C 1
ATOM 713 O O . ALA A 1 92 ? 7.375 3.619 0.972 1.00 95.00 92 ALA A O 1
ATOM 714 N N . ASN A 1 93 ? 9.141 4.814 0.245 1.00 93.12 93 ASN A N 1
ATOM 715 C CA . ASN A 1 93 ? 9.757 4.980 1.560 1.00 93.12 93 ASN A CA 1
ATOM 716 C C . ASN A 1 93 ? 8.892 5.858 2.481 1.00 93.12 93 ASN A C 1
ATOM 718 O O . ASN A 1 93 ? 8.660 5.486 3.632 1.00 93.12 93 ASN A O 1
ATOM 722 N N . ASP A 1 94 ? 8.344 6.965 1.967 1.00 92.56 94 ASP A N 1
ATOM 723 C CA . ASP A 1 94 ? 7.425 7.843 2.710 1.00 92.56 94 ASP A CA 1
ATOM 724 C C . ASP A 1 94 ? 6.166 7.077 3.171 1.00 92.56 94 ASP A C 1
ATOM 726 O O . ASP A 1 94 ? 5.713 7.179 4.320 1.00 92.56 94 ASP A O 1
ATOM 730 N N . ALA A 1 95 ? 5.614 6.241 2.289 1.00 91.81 95 ALA A N 1
ATOM 731 C CA . ALA A 1 95 ? 4.458 5.410 2.593 1.00 91.81 95 ALA A CA 1
ATOM 732 C C . ALA A 1 95 ? 4.782 4.303 3.618 1.00 91.81 95 ALA A C 1
ATOM 734 O O . ALA A 1 95 ? 3.999 4.081 4.543 1.00 91.81 95 ALA A O 1
ATOM 735 N N . GLN A 1 96 ? 5.945 3.644 3.519 1.00 89.12 96 GLN A N 1
ATOM 736 C CA . GLN A 1 96 ? 6.401 2.663 4.519 1.00 89.12 96 GLN A CA 1
ATOM 737 C C . GLN A 1 96 ? 6.645 3.301 5.894 1.00 89.12 96 GLN A C 1
ATOM 739 O O . GLN A 1 96 ? 6.291 2.706 6.918 1.00 89.12 96 GLN A O 1
ATOM 744 N N . ALA A 1 97 ? 7.183 4.522 5.940 1.00 88.00 97 ALA A N 1
ATOM 745 C CA . ALA A 1 97 ? 7.369 5.261 7.187 1.00 88.00 97 ALA A CA 1
ATOM 746 C C . ALA A 1 97 ? 6.029 5.532 7.890 1.00 88.00 97 ALA A C 1
ATOM 748 O O . ALA A 1 97 ? 5.933 5.431 9.112 1.00 88.00 97 ALA A O 1
ATOM 749 N N . THR A 1 98 ? 4.962 5.778 7.127 1.00 83.81 98 THR A N 1
ATOM 750 C CA . THR A 1 98 ? 3.612 6.015 7.671 1.00 83.81 98 THR A CA 1
ATOM 751 C C . THR A 1 98 ? 3.007 4.767 8.332 1.00 83.81 98 THR A C 1
ATOM 753 O O . THR A 1 98 ? 2.173 4.878 9.227 1.00 83.81 98 THR A O 1
ATOM 756 N N . LEU A 1 99 ? 3.444 3.564 7.949 1.00 80.25 99 LEU A N 1
ATOM 757 C CA . LEU A 1 99 ? 2.984 2.316 8.569 1.00 80.25 99 LEU A CA 1
ATOM 758 C C . LEU A 1 99 ? 3.621 2.070 9.940 1.00 80.25 99 LEU A C 1
ATOM 760 O O . LEU A 1 99 ? 2.967 1.528 10.832 1.00 80.25 99 LEU A O 1
ATOM 764 N N . HIS A 1 100 ? 4.876 2.475 10.116 1.00 68.88 100 HIS A N 1
ATOM 765 C CA . HIS A 1 100 ? 5.649 2.220 11.335 1.00 68.88 100 HIS A CA 1
ATOM 766 C C . HIS A 1 100 ? 5.629 3.403 12.307 1.00 68.88 100 HIS A C 1
ATOM 768 O O . HIS A 1 100 ? 5.832 3.218 13.509 1.00 68.88 100 HIS A O 1
ATOM 774 N N . ASN A 1 101 ? 5.354 4.613 11.814 1.00 59.28 101 ASN A N 1
ATOM 775 C CA . ASN A 1 101 ? 5.209 5.780 12.665 1.00 59.28 101 ASN A CA 1
ATOM 776 C C . ASN A 1 101 ? 3.968 5.634 13.540 1.00 59.28 101 ASN A C 1
ATOM 778 O O . ASN A 1 101 ? 2.843 5.526 13.056 1.00 59.28 101 ASN A O 1
ATOM 782 N N . ARG A 1 102 ? 4.199 5.648 14.854 1.00 50.03 102 ARG A N 1
ATOM 783 C CA . ARG A 1 102 ? 3.158 5.739 15.874 1.00 50.03 102 ARG A CA 1
ATOM 784 C C . ARG A 1 102 ? 2.424 7.072 15.686 1.00 50.03 102 ARG A C 1
ATOM 786 O O . ARG A 1 102 ? 3.050 8.113 15.898 1.00 50.03 102 ARG A O 1
ATOM 793 N N . PRO A 1 103 ? 1.135 7.093 15.314 1.00 41.22 103 PRO A N 1
ATOM 794 C CA . PRO A 1 103 ? 0.359 8.317 15.434 1.00 41.22 103 PRO A CA 1
ATOM 795 C C . PRO A 1 103 ? 0.184 8.588 16.935 1.00 41.22 103 PRO A C 1
ATOM 797 O O . PRO A 1 103 ? -0.557 7.869 17.597 1.00 41.22 103 PRO A O 1
ATOM 800 N N . GLY A 1 104 ? 0.931 9.541 17.508 1.00 40.78 104 GLY A N 1
ATOM 801 C CA . GLY A 1 104 ? 0.799 9.836 18.943 1.00 40.78 104 GLY A CA 1
ATOM 802 C C . GLY A 1 104 ? 1.935 10.571 19.657 1.00 40.78 104 GLY A C 1
ATOM 803 O O . GLY A 1 104 ? 2.097 10.367 20.855 1.00 40.78 104 GLY A O 1
ATOM 804 N N . HIS A 1 105 ? 2.712 11.422 18.985 1.00 33.22 105 HIS A N 1
ATOM 805 C CA . HIS A 1 105 ? 3.480 12.457 19.690 1.00 33.22 105 HIS A CA 1
ATOM 806 C C . HIS A 1 105 ? 3.019 13.834 19.209 1.00 33.22 105 HIS A C 1
ATOM 808 O O . HIS A 1 105 ? 3.619 14.424 18.312 1.00 33.22 105 HIS A O 1
ATOM 814 N N . TYR A 1 106 ? 1.913 14.287 19.800 1.00 36.03 106 TYR A N 1
ATOM 815 C CA . TYR A 1 106 ? 1.623 15.699 20.035 1.00 36.03 106 TYR A CA 1
ATOM 816 C C . TYR A 1 106 ? 1.792 15.965 21.529 1.00 36.03 106 TYR A C 1
ATOM 818 O O . TYR A 1 106 ? 1.423 15.061 22.315 1.00 36.03 106 TYR A O 1
#

InterPro domains:
  IPR021298 Cilia- and flagella-associated protein 298 [PTHR13238] (1-99)

Organism: Beta vulgaris subsp. vulgaris (NCBI:txid3555)

Secondary structure (DSSP, 8-state):
-EEEEEESSSS-EEEEEE-TTS-HHHHHHHHHHHHHHHHHHHHHHHHHHHHHHH-SBPPGGGTT-S--S-TTS-B-S----HHHHHHHHHHHHHHHHHHHS-S---

Foldseek 3Di:
DDWDWDDDPDPQIAIDDDDPPDDPVVVVVVVVVVSVVLVVLLVQLVVLLLCQQANDFDDPVQAPDDDAPRPRSGGNNDGDDNVSSVVSNVVSVVSVCVRVDHPDDD

pLDDT: mean 87.06, std 12.72, range [33.22, 97.38]

Sequence (106 aa):
MVLLHVKRGDNDEFLHECSHEDLVANVLETVVEFHNRRKLIQFVSDNLQALAKYGPMRPEAERGLEGTSDPAGIRVGTAPDPAAAETLERVANDAQATLHNRPGHY

Nearest PDB structures (foldseek):
  7wxz-assembly2_C  TM=2.771E-01  e=2.707E+00  Severe acute respiratory syndrome coronavirus 2
  5xy3-assembly1_P  TM=3.543E-01  e=7.515E+00  Trichomonas vaginalis
  6lxt-assembly1_B  TM=2.750E-01  e=3.725E+00  Severe acute respiratory syndrome coronavirus 2

Solvent-accessible surface area (backbone atoms only — not comparable to full-atom values): 6101 Å² total; per-residue (Å²): 119,44,79,42,79,49,69,59,73,95,89,43,60,50,78,49,80,44,54,85,82,55,55,67,69,60,55,49,51,52,52,51,50,52,53,52,51,49,51,51,51,51,55,50,24,58,50,32,43,47,29,29,61,14,18,58,73,46,60,79,94,57,44,69,54,86,91,51,79,28,92,81,28,46,33,64,29,48,48,54,60,69,72,58,20,53,51,33,40,52,53,20,50,57,53,53,47,61,67,71,52,74,91,78,86,128